Protein AF-A0A9E1GRS5-F1 (afdb_monomer_lite)

Structure (mmCIF, N/CA/C/O backbone):
data_AF-A0A9E1GRS5-F1
#
_entry.id   AF-A0A9E1GRS5-F1
#
loop_
_atom_site.group_PDB
_atom_site.id
_atom_site.type_symbol
_atom_site.label_atom_id
_atom_site.label_alt_id
_atom_site.label_comp_id
_atom_site.label_asym_id
_atom_site.label_entity_id
_atom_site.label_seq_id
_atom_site.pdbx_PDB_ins_code
_atom_site.Cartn_x
_atom_site.Cartn_y
_atom_site.Cartn_z
_atom_site.occupancy
_atom_site.B_iso_or_equiv
_atom_site.auth_seq_id
_atom_site.auth_comp_id
_atom_site.auth_asym_id
_atom_site.auth_atom_id
_atom_site.pdbx_PDB_model_num
ATOM 1 N N . PRO A 1 1 ? -0.064 2.208 7.392 1.00 79.75 1 PRO A N 1
ATOM 2 C CA . PRO A 1 1 ? 0.652 1.295 6.461 1.00 79.75 1 PRO A CA 1
ATOM 3 C C . PRO A 1 1 ? 0.861 1.903 5.065 1.00 79.75 1 PRO A C 1
ATOM 5 O O . PRO A 1 1 ? 2.000 2.156 4.704 1.00 79.75 1 PRO A O 1
ATOM 8 N N . ILE A 1 2 ? -0.215 2.224 4.333 1.00 87.12 2 ILE A N 1
ATOM 9 C CA . ILE A 1 2 ? -0.163 2.641 2.914 1.00 87.12 2 ILE A CA 1
ATOM 10 C C . ILE A 1 2 ? 0.793 3.821 2.664 1.00 87.12 2 ILE A C 1
ATOM 12 O O . ILE A 1 2 ? 1.619 3.746 1.761 1.00 87.12 2 ILE A O 1
ATOM 16 N N . LEU A 1 3 ? 0.734 4.864 3.503 1.00 88.94 3 LEU A N 1
ATOM 17 C CA . LEU A 1 3 ? 1.559 6.076 3.368 1.00 88.94 3 LEU A CA 1
ATOM 18 C C . LEU A 1 3 ? 3.070 5.818 3.412 1.00 88.94 3 LEU A C 1
ATOM 20 O O . LEU A 1 3 ? 3.823 6.578 2.823 1.00 88.94 3 LEU A O 1
ATOM 24 N N . ILE A 1 4 ? 3.511 4.770 4.108 1.00 91.62 4 ILE A N 1
ATOM 25 C CA . ILE A 1 4 ? 4.934 4.414 4.215 1.00 91.62 4 ILE A CA 1
ATOM 26 C C . ILE A 1 4 ? 5.288 3.374 3.153 1.00 91.62 4 ILE A C 1
ATOM 28 O O . ILE A 1 4 ? 6.348 3.444 2.539 1.00 91.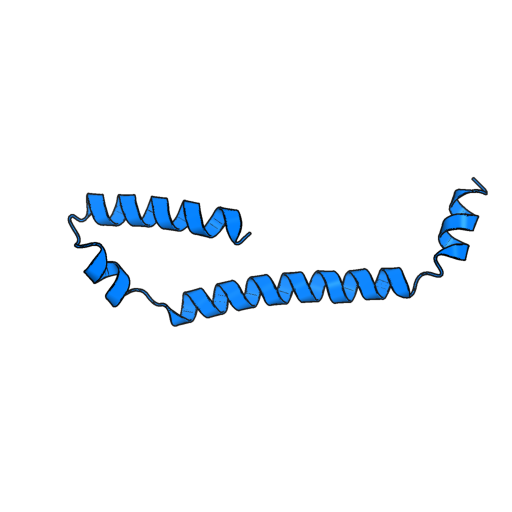62 4 ILE A O 1
ATOM 32 N N . THR A 1 5 ? 4.387 2.423 2.899 1.00 89.94 5 THR A N 1
ATOM 33 C CA . THR A 1 5 ? 4.619 1.349 1.932 1.00 89.94 5 THR A CA 1
ATOM 34 C C . THR A 1 5 ? 4.756 1.890 0.511 1.00 89.94 5 THR A C 1
ATOM 36 O O . THR A 1 5 ? 5.692 1.503 -0.175 1.00 89.94 5 THR A O 1
ATOM 39 N N . LEU A 1 6 ? 3.891 2.813 0.072 1.00 89.62 6 LEU A N 1
ATOM 40 C CA . LEU A 1 6 ? 3.919 3.312 -1.309 1.00 89.62 6 LEU A CA 1
ATOM 41 C C . LEU A 1 6 ? 5.254 3.998 -1.671 1.00 89.62 6 LEU A C 1
ATOM 43 O O . LEU A 1 6 ? 5.852 3.611 -2.676 1.00 89.62 6 LEU A O 1
ATOM 47 N N . PRO A 1 7 ? 5.766 4.964 -0.873 1.00 92.69 7 PRO A N 1
ATOM 48 C CA . PRO A 1 7 ? 7.042 5.613 -1.163 1.00 92.69 7 PRO A CA 1
ATOM 49 C C . PRO A 1 7 ? 8.217 4.643 -1.096 1.00 92.69 7 PRO A C 1
ATOM 51 O O . PRO A 1 7 ? 9.053 4.654 -1.993 1.00 92.69 7 PRO A O 1
ATOM 54 N N . VAL A 1 8 ? 8.267 3.777 -0.076 1.00 95.12 8 VAL A N 1
ATOM 55 C CA . VAL A 1 8 ? 9.351 2.794 0.079 1.00 95.12 8 VAL A CA 1
ATOM 56 C C . VAL A 1 8 ? 9.379 1.836 -1.109 1.00 95.12 8 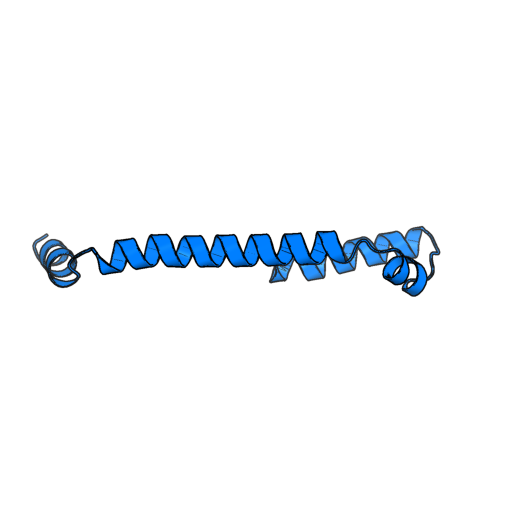VAL A C 1
ATOM 58 O O . VAL A 1 8 ? 10.426 1.662 -1.725 1.00 95.12 8 VAL A O 1
ATOM 61 N N . THR A 1 9 ? 8.230 1.275 -1.493 1.00 92.31 9 THR A N 1
ATOM 62 C CA . THR A 1 9 ? 8.123 0.392 -2.661 1.00 92.31 9 THR A CA 1
ATOM 63 C C . THR A 1 9 ? 8.496 1.115 -3.952 1.00 92.31 9 THR A C 1
ATOM 65 O O . THR A 1 9 ? 9.217 0.543 -4.766 1.00 92.31 9 THR A O 1
ATOM 68 N N . GLY A 1 10 ? 8.066 2.366 -4.137 1.00 92.88 10 GLY A N 1
ATOM 69 C CA . GLY A 1 10 ? 8.442 3.168 -5.304 1.00 92.88 10 GLY A CA 1
ATOM 70 C C . GLY A 1 10 ? 9.951 3.405 -5.397 1.00 92.88 10 GLY A C 1
ATOM 71 O O . GLY A 1 10 ? 10.536 3.248 -6.466 1.00 92.88 10 GLY A O 1
ATOM 72 N N . LEU A 1 11 ? 10.596 3.708 -4.269 1.00 95.75 11 LEU A N 1
ATOM 73 C CA . LEU A 1 11 ? 12.039 3.942 -4.191 1.00 95.75 11 LEU A CA 1
ATOM 74 C C . LEU A 1 11 ? 12.823 2.649 -4.463 1.00 95.75 11 LEU A C 1
ATOM 76 O O . LEU A 1 11 ? 13.733 2.642 -5.290 1.00 95.75 11 LEU A O 1
ATOM 80 N N . SER A 1 12 ? 12.424 1.534 -3.845 1.00 94.12 12 SER A N 1
ATOM 81 C CA . SER A 1 12 ? 13.021 0.218 -4.098 1.00 94.12 12 SER A CA 1
ATOM 82 C C . SER A 1 12 ? 12.864 -0.221 -5.557 1.00 94.12 12 SER A C 1
ATOM 84 O O . SER A 1 12 ? 13.842 -0.648 -6.170 1.00 94.12 12 SER A O 1
ATOM 86 N N . ALA A 1 13 ? 11.667 -0.076 -6.135 1.00 92.81 13 ALA A N 1
ATOM 87 C CA . ALA A 1 13 ? 11.423 -0.388 -7.542 1.00 92.81 13 ALA A CA 1
ATOM 88 C C . ALA A 1 13 ? 12.262 0.505 -8.466 1.00 92.81 13 ALA A C 1
ATOM 90 O O . ALA A 1 13 ? 12.869 0.003 -9.406 1.00 92.81 13 ALA A O 1
ATOM 91 N N . GLY A 1 14 ? 12.376 1.803 -8.168 1.00 92.81 14 GLY A N 1
ATOM 92 C CA . GLY A 1 14 ? 13.210 2.735 -8.929 1.00 92.81 14 GLY A CA 1
ATOM 93 C C . GLY A 1 14 ? 14.689 2.339 -8.945 1.00 92.81 14 GLY A C 1
ATOM 94 O O . GLY A 1 14 ? 15.311 2.325 -10.009 1.00 92.81 14 GLY A O 1
ATOM 95 N N . LEU A 1 15 ? 15.244 1.946 -7.793 1.00 94.81 15 LEU A N 1
ATOM 96 C CA . LEU A 1 15 ? 16.619 1.439 -7.710 1.00 94.81 15 LEU A CA 1
ATOM 97 C C . LEU A 1 15 ? 16.794 0.148 -8.518 1.00 94.81 15 LEU A C 1
ATOM 99 O O . LEU A 1 15 ? 17.775 0.007 -9.243 1.00 94.81 15 LEU A O 1
ATOM 103 N N . MET A 1 16 ? 15.829 -0.769 -8.435 1.00 94.19 16 MET A N 1
ATOM 104 C CA . MET A 1 16 ? 15.871 -2.044 -9.153 1.00 94.19 16 MET A CA 1
ATOM 105 C C . MET A 1 16 ? 15.784 -1.859 -10.674 1.00 94.19 16 MET A C 1
ATOM 107 O O . MET A 1 16 ? 16.547 -2.482 -11.412 1.00 94.19 16 MET A O 1
ATOM 111 N N . ILE A 1 17 ? 14.903 -0.971 -11.142 1.00 94.00 17 ILE A N 1
ATOM 112 C CA . ILE A 1 17 ? 14.765 -0.605 -12.559 1.00 94.00 17 ILE A CA 1
ATOM 113 C C . ILE A 1 17 ? 16.070 0.017 -13.066 1.00 94.00 17 ILE A C 1
ATOM 115 O O . ILE A 1 17 ? 16.576 -0.397 -14.108 1.00 94.00 17 ILE A O 1
ATOM 119 N N . THR A 1 18 ? 16.649 0.948 -12.298 1.00 92.44 18 THR A N 1
ATOM 120 C CA . THR A 1 18 ? 17.917 1.610 -12.646 1.00 92.44 18 THR A CA 1
ATOM 121 C C . THR A 1 18 ? 19.066 0.604 -12.726 1.00 92.44 18 THR A C 1
ATOM 123 O O . THR A 1 18 ? 19.824 0.617 -13.691 1.00 92.44 18 THR A O 1
ATOM 126 N N . ALA A 1 19 ? 19.169 -0.308 -11.755 1.00 94.19 19 ALA A N 1
ATOM 127 C CA . ALA A 1 19 ? 20.190 -1.357 -11.740 1.00 94.19 19 ALA A CA 1
ATOM 128 C C . ALA A 1 19 ? 20.034 -2.364 -12.893 1.00 94.19 19 ALA A C 1
ATOM 130 O O . ALA A 1 19 ? 21.021 -2.928 -13.359 1.00 94.19 19 ALA A O 1
ATOM 131 N N . SER A 1 20 ? 18.802 -2.579 -13.358 1.00 91.94 20 SER A N 1
ATOM 132 C CA . SER A 1 20 ? 18.492 -3.511 -14.448 1.00 91.94 20 SER A CA 1
ATOM 133 C C . SER A 1 20 ? 18.545 -2.862 -15.836 1.00 91.94 20 SER A C 1
ATOM 135 O O . SER A 1 20 ? 18.289 -3.553 -16.817 1.00 91.94 20 SER A O 1
ATOM 137 N N . TYR A 1 21 ? 18.836 -1.555 -15.933 1.00 90.88 21 TYR A N 1
ATOM 138 C CA . TYR A 1 21 ? 18.748 -0.766 -17.175 1.00 90.88 21 TYR A CA 1
ATOM 139 C C . TYR A 1 21 ? 17.397 -0.922 -17.901 1.00 90.88 21 TYR A C 1
ATOM 141 O O . TYR A 1 21 ? 17.317 -0.846 -19.127 1.00 90.88 21 TYR A O 1
ATOM 149 N N . LEU A 1 22 ? 16.327 -1.162 -17.139 1.00 91.50 22 LEU A N 1
ATOM 150 C CA . LEU A 1 22 ? 14.995 -1.407 -17.676 1.00 91.50 22 LEU A CA 1
ATOM 151 C C . LEU A 1 22 ? 14.279 -0.078 -17.930 1.00 91.50 22 LEU A C 1
ATOM 153 O O . LEU A 1 22 ? 14.412 0.876 -17.160 1.00 91.50 22 LEU A O 1
ATOM 157 N N . ASN A 1 23 ? 13.457 -0.021 -18.976 1.00 92.19 23 ASN A N 1
ATOM 158 C CA . ASN A 1 23 ? 12.581 1.124 -19.187 1.00 92.19 23 ASN A CA 1
ATOM 159 C C . ASN A 1 23 ? 11.490 1.153 -18.097 1.00 92.19 23 ASN A C 1
ATOM 161 O O . ASN A 1 23 ? 10.735 0.187 -17.969 1.00 92.19 23 ASN A O 1
ATOM 165 N N . PRO A 1 24 ? 11.316 2.256 -17.342 1.00 87.81 24 PRO A N 1
ATOM 166 C CA . PRO A 1 24 ? 10.321 2.320 -16.264 1.00 87.81 24 PRO A CA 1
ATOM 167 C C . PRO A 1 24 ? 8.888 2.028 -16.731 1.00 87.81 24 PRO A C 1
ATOM 169 O O . PRO A 1 24 ? 8.098 1.423 -16.009 1.00 87.81 24 PRO A O 1
ATOM 172 N N . MET A 1 25 ? 8.562 2.418 -17.966 1.00 90.38 25 MET A N 1
ATOM 173 C CA . MET A 1 25 ? 7.255 2.162 -18.576 1.00 90.38 25 MET A CA 1
ATOM 174 C C . MET A 1 25 ? 6.995 0.677 -18.842 1.00 90.38 25 MET A C 1
ATOM 176 O O . MET A 1 25 ? 5.856 0.230 -18.745 1.00 90.38 25 MET A O 1
ATOM 180 N N . GLU A 1 26 ? 8.038 -0.094 -19.138 1.00 90.00 26 GLU A N 1
ATOM 181 C CA . GLU A 1 26 ? 7.946 -1.532 -19.402 1.00 90.00 26 GLU A CA 1
ATOM 182 C C . GLU A 1 26 ? 7.665 -2.310 -18.110 1.00 90.00 26 GLU A C 1
ATOM 184 O O . GLU A 1 26 ? 6.834 -3.224 -18.083 1.00 90.00 26 GLU A O 1
ATOM 189 N N . PHE A 1 27 ? 8.270 -1.860 -17.006 1.00 88.69 27 PHE A N 1
ATOM 190 C CA . PHE A 1 27 ? 7.941 -2.344 -15.669 1.00 88.69 27 PHE A CA 1
ATOM 191 C C . PHE A 1 27 ? 6.490 -2.024 -15.293 1.00 88.69 27 PHE A C 1
ATOM 193 O O . PHE A 1 27 ? 5.771 -2.915 -14.850 1.00 88.69 27 PHE A O 1
ATOM 200 N N . LEU A 1 28 ? 6.033 -0.781 -15.502 1.00 87.38 28 LEU A N 1
ATOM 201 C CA . LEU A 1 28 ? 4.649 -0.388 -15.202 1.00 87.38 28 LEU A CA 1
ATOM 202 C C . LEU A 1 28 ? 3.622 -1.189 -16.016 1.00 87.38 28 LEU A C 1
ATOM 204 O O . LEU A 1 28 ? 2.591 -1.571 -15.470 1.00 87.38 28 LEU A O 1
ATOM 208 N N . ALA A 1 29 ? 3.901 -1.458 -17.294 1.00 90.38 29 ALA A N 1
ATOM 209 C CA . ALA A 1 29 ? 3.011 -2.225 -18.165 1.00 90.38 29 ALA A CA 1
ATOM 210 C C . ALA A 1 29 ? 2.887 -3.698 -17.743 1.00 90.38 29 ALA A C 1
ATOM 212 O O . ALA A 1 29 ? 1.825 -4.298 -17.896 1.00 90.38 29 ALA A O 1
ATOM 213 N N . SER A 1 30 ? 3.962 -4.265 -17.193 1.00 91.19 30 SER A N 1
ATOM 214 C CA . SER A 1 30 ? 4.010 -5.663 -16.745 1.00 91.19 30 SER A CA 1
ATOM 215 C C . SER A 1 30 ? 3.670 -5.832 -15.262 1.00 91.19 30 SER A C 1
ATOM 217 O O . SER A 1 30 ? 3.573 -6.957 -14.768 1.00 91.19 30 SER A O 1
ATOM 219 N N . ALA A 1 31 ? 3.515 -4.728 -14.527 1.00 89.00 31 ALA A N 1
ATOM 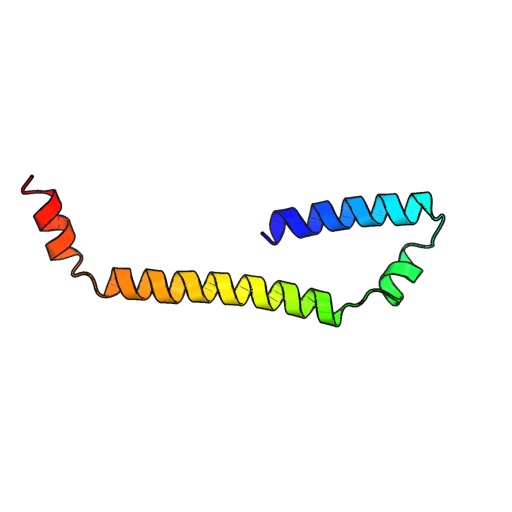220 C CA . ALA A 1 31 ? 3.264 -4.762 -13.099 1.00 89.00 31 ALA A CA 1
ATOM 221 C C . ALA A 1 31 ? 1.923 -5.459 -12.798 1.00 89.00 31 ALA A C 1
ATOM 223 O O . ALA A 1 31 ? 0.914 -5.200 -13.461 1.00 89.00 31 ALA A O 1
ATOM 224 N N . PRO A 1 32 ? 1.856 -6.307 -11.756 1.00 90.44 32 PRO A N 1
ATOM 225 C CA . PRO A 1 32 ? 0.621 -6.971 -11.366 1.00 90.44 32 PRO A CA 1
ATOM 226 C C . PRO A 1 32 ? -0.300 -5.994 -10.614 1.00 90.44 32 PRO A C 1
ATOM 228 O O . PRO A 1 32 ? -0.389 -6.009 -9.384 1.00 90.44 32 PRO A O 1
ATOM 231 N N . ILE A 1 33 ? -1.006 -5.138 -11.358 1.00 90.62 33 ILE A N 1
ATOM 232 C CA . ILE A 1 33 ? -1.871 -4.075 -10.811 1.00 90.62 33 ILE A CA 1
ATOM 233 C C . ILE A 1 33 ? -2.985 -4.656 -9.925 1.00 90.62 33 ILE A C 1
ATOM 235 O O . ILE A 1 33 ? -3.277 -4.119 -8.857 1.00 90.62 33 ILE A O 1
ATOM 239 N N . VAL A 1 34 ? -3.587 -5.777 -10.336 1.00 93.69 34 VAL A N 1
ATOM 240 C CA . VAL A 1 34 ? -4.713 -6.398 -9.619 1.00 93.69 34 VAL A CA 1
ATOM 241 C C . VAL A 1 34 ? -4.320 -6.831 -8.193 1.00 93.69 34 VAL A C 1
ATOM 243 O O . VAL A 1 34 ? -4.988 -6.398 -7.251 1.00 93.69 34 VAL A O 1
ATOM 246 N N . PRO A 1 35 ? -3.230 -7.598 -7.976 1.00 92.38 35 PRO A N 1
ATOM 247 C CA . PRO A 1 35 ? -2.734 -7.895 -6.630 1.00 92.38 35 PRO A CA 1
ATOM 248 C C . PRO A 1 35 ? -2.443 -6.666 -5.760 1.00 92.38 35 PRO A C 1
ATOM 250 O O . PRO A 1 35 ? -2.746 -6.683 -4.567 1.00 92.38 35 PRO A O 1
ATOM 253 N N . ILE A 1 36 ? -1.899 -5.588 -6.336 1.00 91.38 36 ILE A N 1
ATOM 254 C CA . ILE A 1 36 ? -1.591 -4.354 -5.595 1.00 91.38 36 ILE A CA 1
ATOM 255 C C . ILE A 1 36 ? -2.880 -3.698 -5.087 1.00 91.38 36 ILE A C 1
ATOM 257 O O . ILE A 1 36 ? -2.978 -3.346 -3.909 1.00 91.38 36 ILE A O 1
ATOM 261 N N . LEU A 1 37 ? -3.889 -3.570 -5.952 1.00 93.12 37 LEU A N 1
ATOM 262 C CA . LEU A 1 37 ? -5.182 -2.996 -5.575 1.00 93.12 37 LEU A CA 1
ATOM 263 C C . LEU A 1 37 ? -5.893 -3.847 -4.519 1.00 93.12 37 LEU A C 1
ATOM 265 O O . LEU A 1 37 ? -6.427 -3.295 -3.558 1.00 93.12 37 LEU A O 1
ATOM 269 N N . LEU A 1 38 ? -5.848 -5.177 -4.648 1.00 95.88 38 LEU A N 1
ATOM 270 C CA . LEU A 1 38 ? -6.391 -6.089 -3.638 1.00 95.88 38 LEU A CA 1
ATOM 271 C C . LEU A 1 38 ? -5.705 -5.914 -2.282 1.00 95.88 38 LEU A C 1
ATOM 273 O O . LEU A 1 38 ? -6.383 -5.865 -1.258 1.00 95.88 38 LEU A O 1
ATOM 277 N N . PHE A 1 39 ? -4.381 -5.771 -2.262 1.00 91.44 39 PHE A N 1
ATOM 278 C CA . PHE A 1 39 ? -3.638 -5.547 -1.025 1.00 91.44 39 PHE A CA 1
ATOM 279 C C . PHE A 1 39 ? -4.002 -4.209 -0.361 1.00 91.44 39 PHE A C 1
ATOM 281 O O . PHE A 1 39 ? -4.254 -4.161 0.846 1.00 91.44 39 PHE A O 1
ATOM 288 N N . LEU A 1 40 ? -4.106 -3.126 -1.141 1.00 92.50 40 LEU A N 1
ATOM 289 C CA . LEU A 1 40 ? -4.540 -1.813 -0.645 1.00 92.50 40 LEU A CA 1
ATOM 290 C C . LEU A 1 40 ? -5.981 -1.837 -0.112 1.00 92.50 40 LEU A C 1
ATOM 292 O O . LEU A 1 40 ? -6.262 -1.256 0.944 1.00 92.50 40 LEU A O 1
ATOM 296 N N . ALA A 1 41 ? -6.878 -2.532 -0.815 1.00 94.94 41 ALA A N 1
ATOM 297 C CA . ALA A 1 41 ? -8.261 -2.728 -0.395 1.00 94.94 41 ALA A CA 1
ATOM 298 C C . ALA A 1 41 ? -8.336 -3.546 0.900 1.00 94.94 41 ALA A C 1
ATOM 300 O O . ALA A 1 41 ? -9.060 -3.163 1.816 1.00 94.94 41 ALA A O 1
ATOM 301 N N . ALA A 1 42 ? -7.543 -4.613 1.016 1.00 95.12 42 ALA A N 1
ATOM 302 C CA . ALA A 1 42 ? -7.476 -5.432 2.219 1.00 95.12 42 ALA A CA 1
ATOM 303 C C . ALA A 1 42 ? -7.001 -4.614 3.426 1.00 95.12 42 ALA A C 1
ATOM 305 O O . ALA A 1 42 ? -7.678 -4.613 4.451 1.00 95.12 42 ALA A O 1
ATOM 306 N N . ILE A 1 43 ? -5.899 -3.860 3.307 1.00 93.81 43 ILE A N 1
ATOM 307 C CA . ILE A 1 43 ? -5.412 -2.998 4.398 1.00 93.81 43 ILE A CA 1
ATOM 308 C C . ILE A 1 43 ? -6.500 -2.014 4.831 1.00 93.81 43 ILE A C 1
ATOM 310 O O . ILE A 1 43 ? -6.791 -1.900 6.021 1.00 93.81 43 ILE A O 1
ATOM 314 N N . SER A 1 44 ? -7.105 -1.313 3.872 1.00 92.81 44 SER A N 1
ATOM 315 C CA . SER A 1 44 ? -8.161 -0.338 4.159 1.00 92.81 44 SER A CA 1
ATOM 316 C C . SER A 1 44 ? -9.365 -1.002 4.830 1.00 92.81 44 SER A C 1
ATOM 318 O O . SER A 1 44 ? -9.883 -0.483 5.817 1.00 92.81 44 SER A O 1
ATOM 320 N N . GLY A 1 45 ? -9.761 -2.182 4.351 1.00 94.75 45 GLY A N 1
ATOM 321 C CA . GLY A 1 45 ? -10.839 -2.986 4.916 1.00 94.75 45 GLY A CA 1
ATOM 322 C C . GLY A 1 45 ? -10.559 -3.423 6.352 1.00 94.75 45 GLY A C 1
ATOM 323 O O . GLY A 1 45 ? -11.413 -3.246 7.214 1.00 94.75 45 GLY A O 1
ATOM 324 N N . PHE A 1 46 ? -9.358 -3.921 6.650 1.00 94.94 46 PHE A N 1
ATOM 325 C CA . PHE A 1 46 ? -8.978 -4.305 8.013 1.00 94.94 46 PHE A CA 1
ATOM 326 C C . PHE A 1 46 ? -8.920 -3.111 8.965 1.00 94.94 46 PHE A C 1
ATOM 328 O O . PHE A 1 46 ? -9.394 -3.218 10.094 1.00 94.94 46 PHE A O 1
ATOM 335 N N . VAL A 1 47 ? -8.390 -1.969 8.520 1.00 93.12 47 VAL A N 1
ATOM 336 C CA . VAL A 1 47 ? -8.394 -0.733 9.317 1.00 93.12 47 VAL A CA 1
ATOM 337 C C . VAL A 1 47 ? -9.833 -0.300 9.604 1.00 93.12 47 VAL A C 1
ATOM 339 O O . VAL A 1 47 ? -10.178 -0.059 10.759 1.00 93.12 47 VAL A O 1
ATOM 342 N N . ALA A 1 48 ? -10.695 -0.270 8.585 1.00 93.19 48 ALA A N 1
ATOM 343 C CA . ALA A 1 48 ? -12.107 0.065 8.748 1.00 93.19 48 ALA A CA 1
ATOM 344 C C . ALA A 1 48 ? -12.827 -0.906 9.697 1.00 93.19 48 ALA A C 1
ATOM 346 O O . ALA A 1 48 ? -13.566 -0.464 10.574 1.00 93.19 48 ALA A O 1
ATOM 347 N N . LEU A 1 49 ? -12.578 -2.214 9.576 1.00 93.75 49 LEU A N 1
ATOM 348 C CA . LEU A 1 49 ? -13.118 -3.225 10.486 1.00 93.75 49 LEU A CA 1
ATOM 349 C C . LEU A 1 49 ? -12.630 -3.005 11.918 1.00 93.75 49 LEU A C 1
ATOM 351 O O . LEU A 1 49 ? -13.443 -3.040 12.833 1.00 93.75 49 LEU A O 1
ATOM 355 N N . ALA A 1 50 ? -11.347 -2.724 12.135 1.00 91.75 50 ALA A N 1
ATOM 356 C CA . ALA A 1 50 ? -10.822 -2.453 13.470 1.00 91.75 50 ALA A CA 1
ATOM 357 C C . ALA A 1 50 ? -11.508 -1.237 14.116 1.00 91.75 50 ALA A C 1
ATOM 359 O O . ALA A 1 50 ? -11.939 -1.319 15.267 1.00 91.75 50 ALA A O 1
ATOM 360 N N . TYR A 1 51 ? -11.691 -0.144 13.367 1.00 90.31 51 TYR A N 1
ATOM 361 C CA . TYR A 1 51 ? -12.439 1.025 13.844 1.00 90.31 51 TYR A CA 1
ATOM 362 C C . TYR A 1 51 ? -13.921 0.729 14.060 1.00 90.31 51 TYR A C 1
ATOM 364 O O . TYR A 1 51 ? -14.502 1.214 15.027 1.00 90.31 51 TYR A O 1
ATOM 372 N N . TYR A 1 52 ? -14.538 -0.081 13.202 1.00 90.38 52 TYR A N 1
ATOM 373 C CA . TYR A 1 52 ? -15.930 -0.476 13.369 1.00 90.38 52 TYR A CA 1
ATOM 374 C C . TYR A 1 52 ? -16.120 -1.336 14.622 1.00 90.38 52 TYR A C 1
ATOM 376 O O . TYR A 1 52 ? -16.974 -1.025 15.447 1.00 90.38 52 TYR A O 1
ATOM 384 N N . LEU A 1 53 ? -15.319 -2.392 14.802 1.00 90.12 53 LEU A N 1
ATOM 385 C CA . LEU A 1 53 ? -15.399 -3.265 15.973 1.00 90.12 53 LEU A CA 1
ATOM 386 C C . LEU A 1 53 ? -15.025 -2.513 17.260 1.00 90.12 53 LEU A C 1
ATOM 388 O O . LEU A 1 53 ? -15.774 -2.579 18.234 1.00 90.12 53 LEU A O 1
ATOM 392 N N . GLY A 1 54 ? -13.916 -1.768 17.259 1.00 86.62 54 GLY A N 1
ATOM 393 C CA . GLY A 1 54 ? -13.464 -0.983 18.411 1.00 86.62 54 GLY A CA 1
ATOM 394 C C . GLY A 1 54 ? -14.425 0.152 18.765 1.00 86.62 54 GLY A C 1
ATOM 395 O O . GLY A 1 54 ? -14.823 0.291 19.918 1.00 86.62 54 GLY A O 1
ATOM 396 N N . GLY A 1 55 ? -14.888 0.915 17.774 1.00 83.06 55 GLY A N 1
ATOM 397 C CA . GLY A 1 55 ? -15.868 1.983 17.972 1.00 83.06 55 GLY A CA 1
ATOM 398 C C . GLY A 1 55 ? -17.215 1.455 18.459 1.00 83.06 55 GLY A C 1
ATOM 399 O O . GLY A 1 55 ? -17.814 2.024 19.365 1.00 83.06 55 GLY A O 1
ATOM 400 N N . ARG A 1 56 ? -17.675 0.316 17.934 1.00 80.56 56 ARG A N 1
ATOM 401 C CA . ARG A 1 56 ? -18.910 -0.331 18.394 1.00 80.56 56 ARG A CA 1
ATOM 402 C C . ARG A 1 56 ? -18.791 -0.874 19.821 1.00 80.56 56 ARG A C 1
ATOM 404 O O . ARG A 1 56 ? -19.800 -0.910 20.516 1.00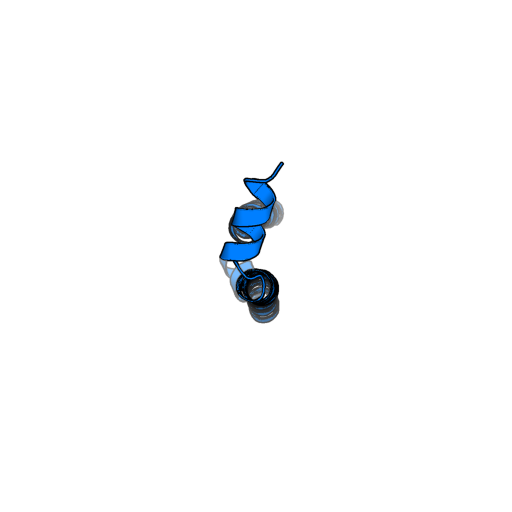 80.56 56 ARG A O 1
ATOM 411 N N . GLN A 1 57 ? -17.597 -1.272 20.265 1.00 77.00 57 GLN A N 1
ATOM 412 C CA . GLN A 1 57 ? -17.339 -1.617 21.666 1.00 77.00 57 GLN A CA 1
ATOM 413 C C . GLN A 1 57 ? -17.397 -0.373 22.565 1.00 77.00 57 GLN A C 1
ATOM 415 O O . GLN A 1 57 ? -18.077 -0.399 23.586 1.00 77.00 57 GLN A O 1
ATOM 420 N N . ILE A 1 58 ? -16.766 0.731 22.155 1.00 77.00 58 ILE A N 1
ATOM 421 C CA . ILE A 1 58 ? -16.783 2.001 22.900 1.00 77.00 58 ILE A CA 1
ATOM 422 C C . ILE A 1 58 ? -18.207 2.561 23.013 1.00 77.00 58 ILE A C 1
ATOM 424 O O . ILE A 1 58 ? -18.617 2.965 24.092 1.00 77.00 58 ILE A O 1
ATOM 428 N N . LEU A 1 59 ? -18.992 2.526 21.931 1.00 69.38 59 LEU A N 1
ATOM 429 C CA . LEU A 1 59 ? -20.386 2.993 21.921 1.00 69.38 59 LEU A CA 1
ATOM 430 C C . LEU A 1 59 ? -21.328 2.137 22.784 1.00 69.38 59 LEU A C 1
ATOM 432 O O . LEU A 1 59 ? -22.402 2.601 23.152 1.00 69.38 59 LEU A O 1
ATOM 436 N N . LYS A 1 60 ? -20.962 0.879 23.064 1.00 65.56 60 LYS A N 1
ATOM 437 C CA . LYS A 1 60 ? -21.715 -0.005 23.967 1.00 65.56 60 LYS A CA 1
ATOM 438 C C . LYS A 1 60 ? -21.364 0.212 25.435 1.00 65.56 60 LYS A C 1
ATOM 440 O O . LYS A 1 60 ? -22.181 -0.128 26.286 1.00 65.56 60 LYS A O 1
ATOM 445 N N . CYS A 1 61 ? -20.182 0.746 25.739 1.00 62.34 61 CYS A N 1
ATOM 446 C CA . CYS A 1 61 ? -19.897 1.221 27.083 1.00 62.34 61 CYS A CA 1
ATOM 447 C C . CYS A 1 61 ? -20.778 2.443 27.350 1.00 62.34 61 CYS A C 1
ATOM 449 O O . CYS A 1 61 ? -20.778 3.399 26.574 1.00 62.34 61 CYS A O 1
ATOM 451 N N . ASN A 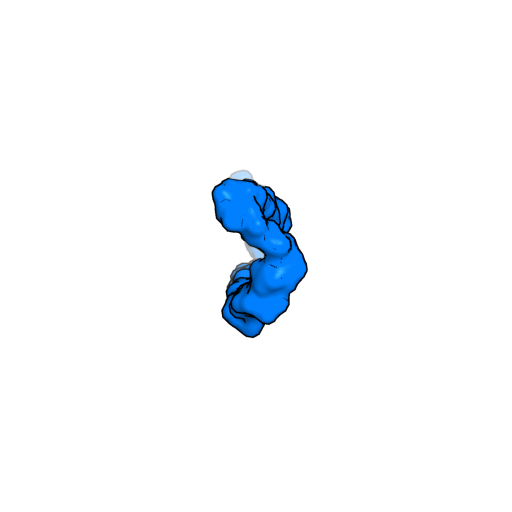1 62 ? -21.537 2.414 28.446 1.00 68.12 62 ASN A N 1
ATOM 452 C CA . ASN A 1 62 ? -22.222 3.604 28.922 1.00 68.12 62 ASN A CA 1
ATOM 453 C C . ASN A 1 62 ? -21.142 4.616 29.316 1.00 68.12 62 ASN A C 1
ATOM 455 O O . ASN A 1 62 ? -20.516 4.474 30.364 1.00 68.12 62 ASN A O 1
ATOM 459 N N . LEU A 1 63 ? -20.883 5.602 28.451 1.00 66.88 63 LEU A N 1
ATOM 460 C CA . LEU A 1 63 ? -19.862 6.624 28.692 1.00 66.88 63 LEU A CA 1
ATOM 461 C C . LEU A 1 63 ? -20.066 7.301 30.051 1.00 66.88 63 LEU A C 1
ATOM 463 O O . LEU A 1 63 ? -19.090 7.631 30.709 1.00 66.88 63 LEU A O 1
ATOM 467 N N . ALA A 1 64 ? -21.323 7.472 30.475 1.00 67.00 64 ALA A N 1
ATOM 468 C CA . ALA A 1 64 ? -21.653 8.062 31.765 1.00 67.00 64 ALA A CA 1
ATOM 469 C C . ALA A 1 64 ? -21.178 7.195 32.940 1.00 67.00 64 ALA A C 1
ATOM 471 O O . ALA A 1 64 ? -20.689 7.729 33.925 1.00 67.00 64 ALA A O 1
ATOM 472 N N . GLU A 1 65 ? -21.265 5.871 32.819 1.00 66.56 65 GLU A N 1
ATOM 473 C CA . GLU A 1 65 ? -20.855 4.932 33.868 1.00 66.56 65 GLU A CA 1
ATOM 474 C C . GLU A 1 65 ? -19.335 4.771 33.924 1.00 66.56 65 GLU A C 1
ATOM 476 O O . GLU A 1 65 ? -18.773 4.732 35.010 1.00 66.56 65 GLU A O 1
ATOM 481 N N . ALA A 1 66 ? -18.668 4.776 32.763 1.00 70.44 66 ALA A N 1
ATOM 482 C CA . ALA A 1 66 ? -17.207 4.794 32.679 1.00 70.44 66 ALA A CA 1
ATOM 483 C C . ALA A 1 66 ? -16.605 6.112 33.208 1.00 70.44 66 ALA A C 1
ATOM 485 O O . ALA A 1 66 ? -15.599 6.097 33.907 1.00 70.44 66 ALA A O 1
ATOM 486 N N . LEU A 1 67 ? -17.236 7.257 32.917 1.00 67.00 67 LEU A N 1
ATOM 487 C CA . LEU A 1 67 ? -16.809 8.558 33.449 1.00 67.00 67 LEU A CA 1
ATOM 488 C C . LEU A 1 67 ? -17.087 8.684 34.953 1.00 67.00 67 LEU A C 1
ATOM 490 O O . LEU A 1 67 ? -16.275 9.250 35.675 1.00 67.00 67 LEU A O 1
ATOM 494 N N . GLN A 1 68 ? -18.212 8.153 35.441 1.00 70.19 68 GLN A N 1
ATOM 495 C CA . GLN A 1 68 ? -18.560 8.195 36.864 1.00 70.19 68 GLN A CA 1
ATOM 496 C C . GLN A 1 68 ? -17.696 7.246 37.708 1.00 70.19 68 GLN A C 1
ATOM 498 O O . GLN A 1 68 ? -17.405 7.565 38.859 1.00 70.19 68 GLN A O 1
ATOM 503 N N . SER A 1 69 ? -17.262 6.107 37.156 1.00 68.00 69 SER A N 1
ATOM 504 C CA . SER A 1 69 ? -16.305 5.225 37.834 1.00 68.00 69 SER A CA 1
ATOM 505 C C . SER A 1 69 ? -14.903 5.827 37.938 1.00 68.00 69 SER A C 1
ATOM 507 O O . SER A 1 69 ? -14.220 5.553 38.919 1.00 68.00 69 SER A O 1
ATOM 509 N N . ASP A 1 70 ? -14.490 6.649 36.967 1.00 69.94 70 ASP A N 1
ATOM 510 C CA . ASP A 1 70 ? -13.176 7.312 36.973 1.00 69.94 70 ASP A CA 1
ATOM 511 C C . ASP A 1 70 ? -13.121 8.517 37.936 1.00 69.94 70 ASP A C 1
ATOM 513 O O . AS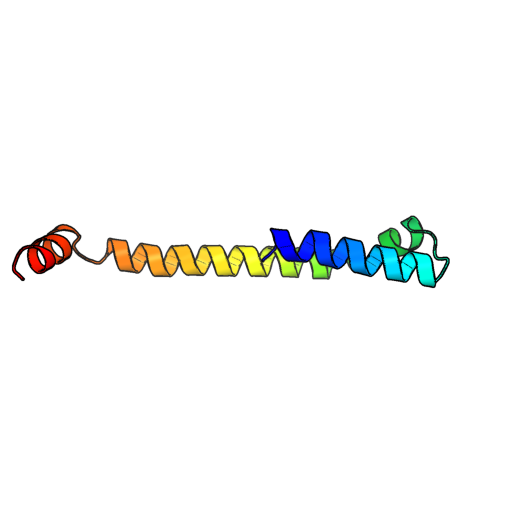P A 1 70 ? -12.049 8.846 38.437 1.00 69.94 70 ASP A O 1
ATOM 517 N N . ASP A 1 71 ? -14.262 9.155 38.229 1.00 64.62 71 ASP A N 1
ATOM 518 C CA . ASP A 1 71 ? -14.376 10.268 39.194 1.00 64.62 71 ASP A CA 1
ATOM 519 C C . ASP A 1 71 ? -14.474 9.785 40.659 1.00 64.62 71 ASP A C 1
ATOM 521 O O . ASP A 1 71 ? -14.170 10.526 41.588 1.00 64.62 71 ASP A O 1
ATOM 525 N N . MET A 1 72 ? -14.877 8.526 40.877 1.00 57.69 72 MET A N 1
ATOM 526 C CA . MET A 1 72 ? -15.055 7.910 42.205 1.00 57.69 72 MET A CA 1
ATOM 527 C C . MET A 1 72 ? -13.826 7.106 42.688 1.00 57.69 72 MET A C 1
ATOM 529 O O . MET A 1 72 ? -13.962 6.243 43.562 1.00 57.69 72 MET A O 1
ATOM 533 N N . GLY A 1 73 ? -12.644 7.371 42.119 1.00 52.94 73 GLY A N 1
ATOM 534 C CA . GLY A 1 73 ? -11.343 6.855 42.573 1.00 52.94 73 GLY A CA 1
ATOM 535 C C . GLY A 1 73 ? -10.674 7.729 43.627 1.00 52.94 73 GLY A C 1
ATOM 536 O O . GLY A 1 73 ? -10.734 8.970 43.497 1.00 52.94 73 GLY A O 1
#

pLDDT: mean 85.72, std 11.01, range [52.94, 95.88]

Foldseek 3Di:
DCVVCVVVVVVVVVVVCVVVVHDVVVCVVPPPVVVVVVVVVVVVVVVVVCCVVVVVVVVPPPVVVVVVVVVVD

Radius of gyration: 22.08 Å; chains: 1; bounding box: 42×18×62 Å

Secondary structure (DSSP, 8-state):
-HHHHHHHHHHHHHHHHHHTT--HHHHHHHS-HHHHHHHHHHHHHHHHHHHHHHHHHHHHS-HHHHHHHHHT-

Sequence (73 aa):
PILITLPVTGLSAGLMITASYLNPMEFLASAPIVPILLFLAAISGFVALAYYLGGRQILKCNLAEALQSDDMG